Protein AF-A0A6A6JKY4-F1 (afdb_monomer)

pLDDT: mean 75.79, std 12.43, range [39.75, 93.5]

Sequence (158 aa):
FISQFKFHKPPYAYVSVALTRYYWVCVCICGAAFLFALSQPIAVCPTAERCQYYRTSSWAIALEVALTVIDIITDFLVMLIPVSLIFMANFSRLHSLINGVFKGLSIFSIIVAATRLAFILSRHSPRIDYVGLVFLLQVEGAVAISMASISSYRVIIL

Foldseek 3Di:
DVVVPPCPDDPVVVQDPVLVVLVVVLVVLVVVLVVLVVVLQCVQPVDPVRRCPVPVDVVNLVSVLVNLVSQLVSLVSVLVSVVVVCVSVVDDDVVVVVNVVSVVLSVVLNVLSVVLNVLSPPPPDPDRPVVSNVVSVVVNVVSVVVSVVVVVVVVVVD

Secondary structure (DSSP, 8-state):
-GGG---S--GGGGT-HHHHHHHHHHHHHHHHHHHHHHHHHHHH-SSGGG--TTS--HHHHHHHHHHHHHHHHHHHHHHHHHHHHHHHHT--THHHHHHHHHHHHHHHHHHHHHHHHHHHH-TT-SS--HHHHHHHHHHHHHHHHHHHHHHHHHHHH-

Organism: Westerdykella ornata (NCBI:txid318751)

Mean predicted aligned error: 8.94 Å

Solvent-accessible surface area (backbone atoms only — not comparable to full-atom values): 9296 Å² total; per-residue (Å²): 121,79,83,76,66,73,74,81,61,64,80,55,64,82,75,35,70,67,60,42,51,50,49,52,52,48,53,52,51,49,51,51,51,50,53,49,61,61,46,45,60,50,72,53,36,79,41,92,92,60,51,46,85,84,55,91,44,70,65,59,55,52,50,55,50,50,51,52,54,50,50,53,50,45,53,51,56,60,55,44,53,62,52,54,52,48,68,75,61,73,71,61,76,73,57,52,57,57,49,50,55,55,48,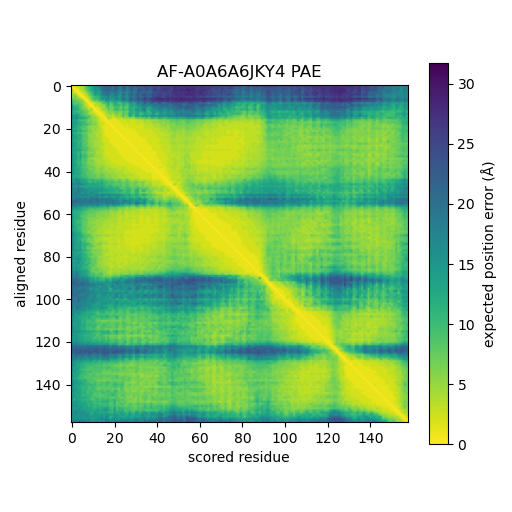51,56,52,51,48,48,50,52,51,54,51,50,51,51,47,62,72,65,46,80,86,51,100,62,80,61,61,66,60,50,54,49,52,53,50,55,46,52,53,50,51,52,49,52,51,50,57,53,54,54,52,68,74,79,105

Structure (mmCIF, N/CA/C/O backbone):
data_AF-A0A6A6JKY4-F1
#
_entry.id   AF-A0A6A6JKY4-F1
#
loop_
_atom_site.group_PDB
_atom_site.id
_atom_site.type_symbol
_atom_site.label_atom_id
_atom_site.label_alt_id
_atom_site.label_comp_id
_atom_site.label_asym_id
_atom_site.label_entity_id
_atom_site.label_se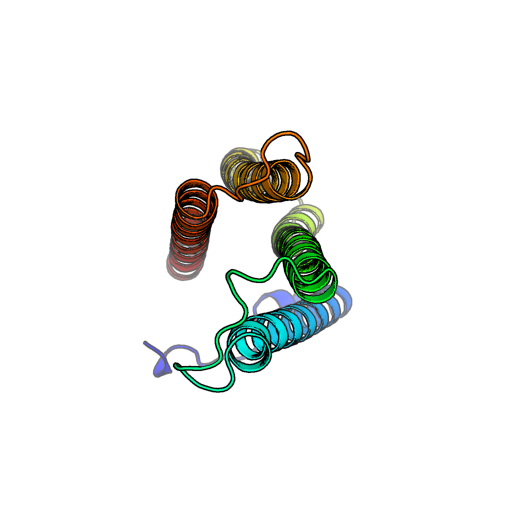q_id
_atom_site.pdbx_PDB_ins_code
_atom_site.Cartn_x
_atom_site.Cartn_y
_atom_site.Cartn_z
_atom_site.occupancy
_atom_site.B_iso_or_equiv
_atom_site.auth_seq_id
_atom_site.auth_comp_id
_atom_site.auth_asym_id
_atom_site.auth_atom_id
_atom_site.pdbx_PDB_model_num
ATOM 1 N N . PHE A 1 1 ? 4.671 -17.625 18.276 1.00 44.81 1 PHE A N 1
ATOM 2 C CA . PHE A 1 1 ? 3.887 -16.439 17.871 1.00 44.81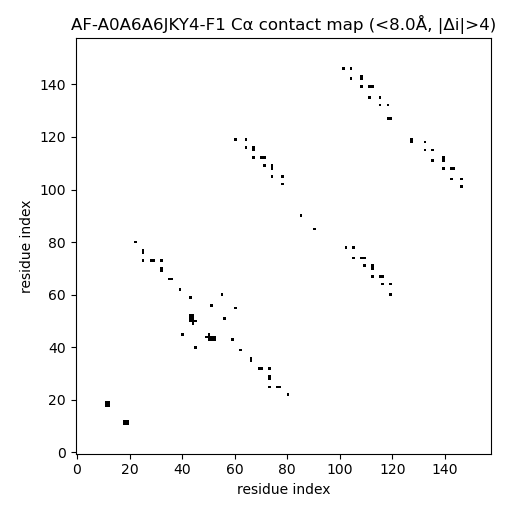 1 PHE A CA 1
ATOM 3 C C . PHE A 1 1 ? 2.629 -16.798 17.072 1.00 44.81 1 PHE A C 1
ATOM 5 O O . PHE A 1 1 ? 1.570 -16.300 17.415 1.00 44.81 1 PHE A O 1
ATOM 12 N N . ILE A 1 2 ? 2.679 -17.710 16.089 1.00 39.75 2 ILE A N 1
ATOM 13 C CA . ILE A 1 2 ? 1.487 -18.116 15.304 1.00 39.75 2 ILE A CA 1
ATOM 14 C C . ILE A 1 2 ? 0.471 -18.955 16.119 1.00 39.75 2 ILE A C 1
ATOM 16 O O . ILE A 1 2 ? -0.729 -18.867 15.887 1.00 39.75 2 ILE A O 1
ATOM 20 N N . SER A 1 3 ? 0.911 -19.704 17.137 1.00 42.94 3 SER A N 1
ATOM 21 C CA . SER A 1 3 ? 0.043 -20.586 17.942 1.00 42.94 3 SER A CA 1
ATOM 22 C C . SER A 1 3 ? -0.789 -19.896 19.036 1.00 42.94 3 SER A C 1
ATOM 24 O O . SER A 1 3 ? -1.647 -20.547 19.628 1.00 42.94 3 SER A O 1
ATOM 26 N N . GLN A 1 4 ? -0.573 -18.602 19.313 1.00 48.69 4 GLN A N 1
ATOM 27 C CA . GLN A 1 4 ? -1.401 -17.848 20.273 1.00 48.69 4 GLN A CA 1
ATOM 28 C C . GLN A 1 4 ? -2.633 -17.198 19.637 1.00 48.69 4 GLN A C 1
ATOM 30 O O . GLN A 1 4 ? -3.552 -16.802 20.348 1.00 48.69 4 GLN A O 1
ATOM 35 N N . PHE A 1 5 ? -2.729 -17.196 18.309 1.00 49.78 5 PHE A N 1
ATOM 36 C CA . PHE A 1 5 ? -3.959 -16.863 17.607 1.00 49.78 5 PHE A CA 1
ATOM 37 C C . PHE A 1 5 ? -4.935 -18.050 17.633 1.00 49.78 5 PHE A C 1
ATOM 39 O O . PHE A 1 5 ? -5.327 -18.590 16.599 1.00 49.78 5 PHE A O 1
ATOM 46 N N . LYS A 1 6 ? -5.380 -18.461 18.829 1.00 44.44 6 LYS A N 1
ATOM 47 C CA . LYS A 1 6 ? -6.673 -19.144 18.967 1.00 44.44 6 LYS A CA 1
ATOM 48 C C . LYS A 1 6 ? -7.743 -18.106 18.608 1.00 44.44 6 LYS A C 1
ATOM 50 O O . LYS A 1 6 ? -8.308 -17.458 19.481 1.00 44.44 6 LYS A O 1
ATOM 55 N N . PHE A 1 7 ? -7.967 -17.903 17.307 1.00 50.66 7 PHE A N 1
ATOM 56 C CA . PHE A 1 7 ? -9.012 -17.048 16.743 1.00 50.66 7 PHE A CA 1
ATOM 57 C C . PHE A 1 7 ? -10.390 -17.619 17.100 1.00 50.66 7 PHE A C 1
ATOM 59 O O . PHE A 1 7 ? -11.090 -18.187 16.266 1.00 50.66 7 PHE A O 1
ATOM 66 N N . HIS A 1 8 ? -10.820 -17.461 18.349 1.00 49.97 8 HIS A N 1
ATOM 67 C CA . HIS A 1 8 ? -12.213 -17.662 18.721 1.00 49.97 8 HIS A CA 1
ATOM 68 C C . HIS A 1 8 ? -12.992 -16.381 18.391 1.00 49.97 8 HIS A C 1
ATOM 70 O O . HIS A 1 8 ? -13.506 -15.694 19.263 1.00 49.97 8 HIS A O 1
ATOM 76 N N . LYS A 1 9 ? -13.038 -16.077 17.086 1.00 55.44 9 LYS A N 1
ATOM 77 C CA . LYS A 1 9 ? -13.618 -14.885 16.450 1.00 55.44 9 LYS A CA 1
ATOM 78 C C . LYS A 1 9 ? -12.870 -13.578 16.766 1.00 55.44 9 LYS A C 1
ATOM 80 O O . LYS A 1 9 ? -12.535 -13.314 17.916 1.00 55.44 9 LYS A O 1
ATOM 85 N N . PRO A 1 10 ? -12.607 -12.729 15.758 1.00 61.16 10 PRO A N 1
ATOM 86 C CA . PRO A 1 10 ? -12.079 -11.405 16.035 1.00 61.16 10 PRO A CA 1
ATOM 87 C C . PRO A 1 10 ? -13.079 -10.609 16.895 1.00 61.16 10 PRO A C 1
ATOM 89 O O . PRO A 1 10 ? -14.288 -10.798 16.733 1.00 61.16 10 PRO A O 1
ATOM 92 N N . PRO A 1 11 ? -12.622 -9.695 17.769 1.00 60.12 11 PRO A N 1
ATOM 93 C CA . PRO A 1 11 ? -13.495 -8.972 18.703 1.00 60.12 11 PRO A CA 1
ATOM 94 C C . PRO A 1 11 ? -14.618 -8.189 17.997 1.00 60.12 11 PRO A C 1
ATOM 96 O O . PRO A 1 11 ? -15.698 -8.006 18.553 1.00 60.12 11 PRO A O 1
ATOM 99 N N . TYR A 1 12 ? -14.420 -7.816 16.729 1.00 60.81 12 TYR A N 1
ATOM 100 C CA . TYR A 1 12 ? -15.415 -7.143 15.883 1.00 60.81 12 TYR A CA 1
ATOM 101 C C . TYR A 1 12 ? -16.631 -8.023 15.535 1.00 60.81 12 TYR A C 1
ATOM 103 O O . TYR A 1 12 ? -17.705 -7.489 15.255 1.00 60.81 12 TYR A O 1
ATOM 111 N N . ALA A 1 13 ? -16.495 -9.354 15.592 1.00 61.19 13 ALA A N 1
ATOM 112 C CA . ALA A 1 13 ? -17.569 -10.299 15.276 1.00 61.19 13 ALA A CA 1
ATOM 113 C C . ALA A 1 13 ? -18.760 -10.206 16.242 1.00 61.19 13 ALA A C 1
ATOM 115 O O . ALA A 1 13 ? -19.872 -10.580 15.877 1.00 61.19 13 ALA A O 1
ATOM 116 N N . TYR A 1 14 ? -18.530 -9.700 17.456 1.00 64.62 14 TYR A N 1
ATOM 117 C CA . TYR A 1 14 ? -19.570 -9.517 18.468 1.00 64.62 14 TYR A CA 1
ATOM 118 C C . TYR A 1 14 ? -20.225 -8.129 18.415 1.00 64.62 14 TYR A C 1
ATOM 120 O O . TYR A 1 14 ? -21.279 -7.943 19.013 1.00 64.62 14 TYR A O 1
ATOM 128 N N . VAL A 1 15 ? -19.631 -7.166 17.696 1.00 70.06 15 VAL A N 1
ATOM 129 C CA . VAL A 1 15 ? -20.112 -5.773 17.656 1.00 70.06 15 VAL A CA 1
ATOM 130 C C . VAL A 1 15 ? -21.129 -5.569 16.537 1.00 70.06 15 VAL A C 1
ATOM 132 O O . VAL A 1 15 ? -22.219 -5.059 16.780 1.00 70.06 15 VAL A O 1
ATOM 135 N N . SER A 1 16 ? -20.806 -5.962 15.298 1.00 81.38 16 SER A N 1
ATOM 136 C CA . SER A 1 16 ? -21.789 -5.937 14.210 1.00 81.38 16 SER A CA 1
ATOM 137 C C . SER A 1 16 ? -21.441 -6.866 13.044 1.00 81.38 16 SER A C 1
ATOM 139 O O . SER A 1 16 ? -20.289 -7.007 12.618 1.00 81.38 16 SER A O 1
ATOM 141 N N . VAL A 1 17 ? -22.484 -7.474 12.471 1.00 85.94 17 VAL A N 1
ATOM 142 C CA . VAL A 1 17 ? -22.369 -8.342 11.288 1.00 85.94 17 VAL A CA 1
ATOM 143 C C . VAL A 1 17 ? -21.923 -7.540 10.061 1.00 85.94 17 VAL A C 1
ATOM 145 O O . VAL A 1 17 ? -21.130 -8.032 9.259 1.00 85.94 17 VAL A O 1
ATOM 148 N N . ALA A 1 18 ? -22.386 -6.293 9.927 1.00 84.38 18 ALA A N 1
ATOM 149 C CA . ALA A 1 18 ? -22.028 -5.413 8.815 1.00 84.38 18 ALA A CA 1
ATOM 150 C C . ALA A 1 18 ? -20.527 -5.083 8.801 1.00 84.38 18 ALA A C 1
ATOM 152 O O . ALA A 1 18 ? -19.882 -5.228 7.764 1.00 84.38 18 ALA A O 1
ATOM 153 N N . LEU A 1 19 ? -19.949 -4.730 9.956 1.00 81.69 19 LEU A N 1
ATOM 154 C CA . LEU A 1 19 ? -18.520 -4.432 10.063 1.00 81.69 19 LEU A CA 1
ATOM 155 C C . LEU A 1 19 ? -17.659 -5.673 9.811 1.00 81.69 19 LEU A C 1
ATOM 157 O O . LEU A 1 19 ? -16.622 -5.587 9.161 1.00 81.69 19 LEU A O 1
ATOM 161 N N . THR A 1 20 ? -18.118 -6.841 10.264 1.00 85.31 20 THR A N 1
ATOM 162 C CA . THR A 1 20 ? -17.430 -8.112 9.999 1.00 85.31 20 THR A CA 1
ATOM 163 C C . THR A 1 20 ? -17.403 -8.427 8.502 1.00 85.31 20 THR A C 1
ATOM 165 O O . THR A 1 20 ? -16.362 -8.812 7.977 1.00 85.31 20 THR A O 1
ATOM 168 N N . A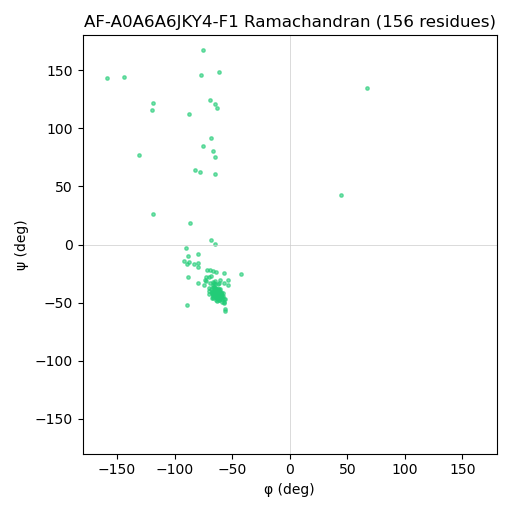RG A 1 21 ? -18.517 -8.219 7.785 1.00 88.69 21 ARG A N 1
ATOM 169 C CA . ARG A 1 21 ? -18.557 -8.371 6.320 1.00 88.69 21 ARG A CA 1
ATOM 170 C C . ARG A 1 21 ? -17.629 -7.374 5.626 1.00 88.69 21 ARG A C 1
ATOM 172 O O . ARG A 1 21 ? -16.874 -7.782 4.753 1.00 88.69 21 ARG A O 1
ATOM 179 N N . TYR A 1 22 ? -17.645 -6.105 6.042 1.00 86.88 22 TYR A N 1
ATOM 180 C CA . TYR A 1 22 ? -16.759 -5.073 5.494 1.00 86.88 22 TYR A CA 1
ATOM 181 C C . TYR A 1 22 ? -15.278 -5.421 5.691 1.00 86.88 22 TYR A C 1
ATOM 183 O O . TYR A 1 22 ? -14.491 -5.319 4.755 1.00 86.88 22 TYR A O 1
ATOM 191 N N . TYR A 1 23 ? -14.912 -5.906 6.880 1.00 85.12 23 TYR A N 1
ATOM 192 C CA . TYR A 1 23 ? -13.561 -6.375 7.172 1.00 85.12 23 TYR A CA 1
ATOM 193 C C . TYR A 1 23 ? -13.125 -7.487 6.211 1.00 85.12 23 TYR A C 1
ATOM 195 O O . TYR A 1 23 ? -12.068 -7.377 5.598 1.00 85.12 23 TYR A O 1
ATOM 203 N N . TRP A 1 24 ? -13.949 -8.522 6.020 1.00 88.31 24 TRP A N 1
ATOM 204 C CA . TRP A 1 24 ? -13.622 -9.612 5.095 1.00 88.31 24 TRP A CA 1
ATOM 205 C C . TRP A 1 24 ? -13.514 -9.144 3.644 1.00 88.31 24 TRP A C 1
ATOM 207 O O . TRP A 1 24 ? -12.596 -9.560 2.946 1.00 88.31 24 TRP A O 1
ATOM 217 N N . VAL A 1 25 ? -14.396 -8.243 3.202 1.00 91.38 25 VAL A N 1
ATOM 218 C CA . VAL A 1 25 ? -14.304 -7.632 1.867 1.00 91.38 25 VAL A CA 1
ATOM 219 C C . VAL A 1 25 ? -12.987 -6.870 1.712 1.00 91.38 25 VAL A C 1
ATOM 221 O O . VAL A 1 25 ? -12.295 -7.067 0.718 1.00 91.38 25 VAL A O 1
ATOM 224 N N . CYS A 1 26 ? -12.601 -6.065 2.705 1.00 88.69 26 CYS A N 1
ATOM 225 C CA . CYS A 1 26 ? -11.325 -5.352 2.711 1.00 88.69 26 CYS A CA 1
ATOM 226 C C . CYS A 1 26 ? -10.139 -6.324 2.629 1.00 88.69 26 CYS A C 1
ATOM 228 O O . CYS A 1 26 ? -9.275 -6.163 1.774 1.00 88.69 26 CYS A O 1
ATOM 230 N N . VAL A 1 27 ? -10.137 -7.390 3.438 1.00 87.38 27 VAL A N 1
ATOM 231 C CA . VAL A 1 27 ? -9.097 -8.433 3.400 1.00 87.38 27 VAL A CA 1
ATOM 232 C C . VAL A 1 27 ? -9.006 -9.081 2.016 1.00 87.38 27 VAL A C 1
ATOM 234 O O . VAL A 1 27 ? -7.904 -9.250 1.498 1.00 87.38 27 VAL A O 1
ATOM 237 N N . CYS A 1 28 ? -10.139 -9.410 1.389 1.00 93.06 28 CYS A N 1
ATOM 238 C CA . CYS A 1 28 ? -10.158 -9.962 0.035 1.00 93.06 28 CYS A CA 1
ATOM 239 C C . CYS A 1 28 ? -9.607 -8.973 -1.004 1.00 93.06 28 CYS A C 1
ATOM 241 O O . CYS A 1 28 ? -8.818 -9.378 -1.855 1.00 93.06 28 CYS A O 1
ATOM 243 N N . ILE A 1 29 ? -9.983 -7.692 -0.924 1.00 90.81 29 ILE A N 1
ATOM 244 C CA . ILE A 1 29 ? -9.487 -6.643 -1.828 1.00 90.81 29 ILE A CA 1
ATOM 245 C C . ILE A 1 29 ? -7.977 -6.456 -1.656 1.00 90.81 29 ILE A C 1
ATOM 247 O O . ILE A 1 29 ? -7.254 -6.479 -2.647 1.00 90.81 29 ILE A O 1
ATOM 251 N N . CYS A 1 30 ? -7.485 -6.343 -0.420 1.00 87.69 30 CYS A N 1
ATOM 252 C CA . CYS A 1 30 ? -6.055 -6.219 -0.143 1.00 87.69 30 CYS A CA 1
ATOM 253 C C . CYS A 1 30 ? -5.278 -7.458 -0.607 1.00 87.69 30 CYS A C 1
ATOM 255 O O . CYS A 1 30 ? -4.200 -7.328 -1.179 1.00 87.69 30 CYS A O 1
ATOM 257 N N . GLY A 1 31 ? -5.833 -8.660 -0.422 1.00 90.31 31 GLY A N 1
ATOM 258 C CA . GLY A 1 31 ? -5.241 -9.894 -0.938 1.00 90.31 31 GLY A CA 1
ATOM 259 C C . GLY A 1 31 ? -5.145 -9.905 -2.466 1.00 90.31 31 GLY A C 1
ATOM 260 O O . GLY A 1 31 ? -4.104 -10.257 -3.016 1.00 90.31 31 GLY A O 1
ATOM 261 N N . ALA A 1 32 ? -6.197 -9.468 -3.162 1.00 93.50 32 ALA A N 1
ATOM 262 C CA . ALA A 1 32 ? -6.192 -9.351 -4.618 1.00 93.50 32 ALA A CA 1
ATOM 263 C C . ALA A 1 32 ? -5.196 -8.286 -5.112 1.00 93.50 32 ALA A C 1
ATOM 265 O O . ALA A 1 32 ? -4.436 -8.550 -6.043 1.00 93.50 32 ALA A O 1
ATOM 266 N N . ALA A 1 33 ? -5.153 -7.119 -4.462 1.00 90.31 33 ALA A N 1
ATOM 267 C CA . ALA A 1 33 ? -4.193 -6.052 -4.743 1.00 90.31 33 ALA A CA 1
ATOM 268 C C . ALA A 1 33 ? -2.743 -6.521 -4.556 1.00 90.31 33 ALA A C 1
ATOM 270 O O . ALA A 1 33 ? -1.893 -6.268 -5.405 1.00 90.31 33 ALA A O 1
ATOM 271 N N . PHE A 1 34 ? -2.474 -7.277 -3.490 1.00 88.25 34 PHE A N 1
ATOM 272 C CA . PHE A 1 34 ? -1.165 -7.867 -3.232 1.00 88.25 34 PHE A CA 1
ATOM 273 C C . PHE A 1 34 ? -0.751 -8.866 -4.322 1.00 88.25 34 PHE A C 1
ATOM 275 O O . PHE A 1 34 ? 0.367 -8.800 -4.830 1.00 88.25 34 PHE A O 1
ATOM 282 N N . LEU A 1 35 ? -1.653 -9.765 -4.732 1.00 93.31 35 LEU A N 1
ATOM 283 C CA . LEU A 1 35 ? -1.383 -10.698 -5.832 1.00 93.31 35 LEU A CA 1
ATOM 284 C C . LEU A 1 35 ? -1.136 -9.964 -7.154 1.00 93.31 35 LEU A C 1
ATOM 286 O O . LEU A 1 35 ? -0.240 -10.340 -7.909 1.00 93.31 35 LEU A O 1
ATOM 290 N N . PHE A 1 36 ? -1.894 -8.899 -7.415 1.00 91.56 36 PHE A N 1
ATOM 291 C CA . PHE A 1 36 ? -1.684 -8.044 -8.576 1.00 91.56 36 PHE A CA 1
ATOM 292 C C . PHE A 1 36 ? -0.293 -7.393 -8.544 1.00 91.56 36 PHE A C 1
ATOM 294 O O . PHE A 1 36 ? 0.455 -7.510 -9.516 1.00 91.56 36 PHE A O 1
ATOM 301 N N . ALA A 1 37 ? 0.103 -6.818 -7.406 1.00 87.88 37 ALA A N 1
ATOM 302 C CA . ALA A 1 37 ? 1.424 -6.227 -7.211 1.00 87.88 37 ALA A CA 1
ATOM 303 C C . ALA A 1 37 ? 2.566 -7.246 -7.386 1.00 87.88 37 ALA A C 1
ATOM 305 O O . ALA A 1 37 ? 3.585 -6.927 -7.992 1.00 87.88 37 ALA A O 1
ATOM 306 N N . LEU A 1 38 ? 2.389 -8.494 -6.934 1.00 90.06 38 LEU A N 1
ATOM 307 C CA . LEU A 1 38 ? 3.359 -9.573 -7.170 1.00 90.06 38 LEU A CA 1
ATOM 308 C C . LEU A 1 38 ? 3.425 -10.018 -8.636 1.00 90.06 38 LEU A C 1
ATOM 310 O O . LEU A 1 38 ? 4.487 -10.416 -9.115 1.00 90.06 38 LEU A O 1
ATOM 314 N N . SER A 1 39 ? 2.304 -9.967 -9.356 1.00 91.25 39 SER A N 1
ATOM 315 C CA . SER A 1 39 ? 2.249 -10.362 -10.766 1.00 91.25 39 SER A CA 1
ATOM 316 C C . SER A 1 39 ? 2.932 -9.353 -11.694 1.00 91.25 39 SER A C 1
ATOM 318 O O . SER A 1 39 ? 3.468 -9.739 -12.733 1.00 91.25 39 SER A O 1
ATOM 320 N N . GLN A 1 40 ? 2.977 -8.075 -11.307 1.00 87.69 40 GLN A N 1
ATOM 321 C CA . GLN A 1 40 ? 3.588 -7.000 -12.088 1.00 87.69 40 GLN A CA 1
ATOM 322 C C . GLN A 1 40 ? 5.063 -7.241 -12.456 1.00 87.69 40 GLN A C 1
ATOM 324 O O . GLN A 1 40 ? 5.369 -7.203 -13.650 1.00 87.69 40 GLN A O 1
ATOM 329 N N . PRO A 1 41 ? 5.997 -7.499 -11.517 1.00 84.06 41 PRO A N 1
ATOM 330 C CA . PRO A 1 41 ? 7.400 -7.711 -11.871 1.00 84.06 41 PRO A CA 1
ATOM 331 C C . PRO A 1 41 ? 7.582 -8.924 -12.791 1.00 84.06 41 PRO A C 1
ATOM 333 O O . PRO A 1 41 ? 8.415 -8.884 -13.694 1.00 84.06 41 PRO A O 1
ATOM 336 N N . ILE A 1 42 ? 6.757 -9.964 -12.626 1.00 88.12 42 ILE A N 1
ATOM 337 C CA . ILE A 1 42 ? 6.764 -11.159 -13.482 1.00 88.12 42 ILE A CA 1
ATOM 338 C C . ILE A 1 42 ? 6.299 -10.803 -14.904 1.00 88.12 42 ILE A C 1
ATOM 340 O O . ILE A 1 42 ? 6.892 -11.253 -15.883 1.00 88.12 42 ILE A O 1
ATOM 344 N N . ALA A 1 43 ? 5.267 -9.964 -15.028 1.00 86.06 43 ALA A N 1
ATOM 345 C CA . ALA A 1 43 ? 4.740 -9.518 -16.315 1.00 86.06 43 ALA A CA 1
ATOM 346 C C . ALA A 1 43 ? 5.700 -8.569 -17.059 1.00 86.06 43 ALA A C 1
ATOM 348 O O . ALA A 1 43 ? 5.814 -8.646 -18.282 1.00 86.06 43 ALA A O 1
ATOM 349 N N . VAL A 1 44 ? 6.398 -7.684 -16.340 1.00 85.19 44 VAL A N 1
ATOM 350 C CA . VAL A 1 44 ? 7.341 -6.707 -16.923 1.00 85.19 44 VAL A CA 1
ATOM 351 C C . VAL A 1 44 ? 8.700 -7.344 -17.253 1.00 85.19 44 VAL A C 1
ATOM 353 O O . VAL A 1 44 ? 9.346 -6.966 -18.236 1.00 85.19 44 VAL A O 1
ATOM 356 N N . CYS A 1 45 ? 9.130 -8.324 -16.458 1.00 87.12 45 CYS A N 1
ATOM 357 C CA . CYS A 1 45 ? 10.411 -9.012 -16.589 1.00 87.12 45 CYS A CA 1
ATOM 358 C C . CYS A 1 45 ? 10.225 -10.541 -16.552 1.00 87.12 45 CYS A C 1
ATOM 360 O O . CYS A 1 45 ? 10.561 -11.178 -15.554 1.00 87.12 45 CYS A O 1
ATOM 362 N N . PRO A 1 46 ? 9.756 -11.166 -17.650 1.00 84.19 46 PRO A N 1
ATOM 363 C CA . PRO A 1 46 ? 9.609 -12.622 -17.703 1.00 84.19 46 PRO A CA 1
ATOM 364 C C . PRO A 1 46 ? 10.962 -13.353 -17.691 1.00 84.19 46 PRO A C 1
ATOM 366 O O . PRO A 1 46 ? 11.057 -14.492 -17.246 1.00 84.19 46 PRO A O 1
ATOM 369 N N . THR A 1 47 ? 12.022 -12.704 -18.183 1.00 86.81 47 THR A N 1
ATOM 370 C CA . THR A 1 47 ? 13.395 -13.233 -18.217 1.00 86.81 47 THR A CA 1
ATOM 371 C C . THR A 1 47 ? 14.386 -12.099 -17.973 1.00 86.81 47 THR A C 1
ATOM 373 O O . THR A 1 47 ? 14.171 -11.005 -18.499 1.00 86.81 47 THR A O 1
ATOM 376 N N . ALA A 1 48 ? 15.493 -12.365 -17.269 1.00 82.50 48 ALA A N 1
ATOM 377 C CA . ALA A 1 48 ? 16.51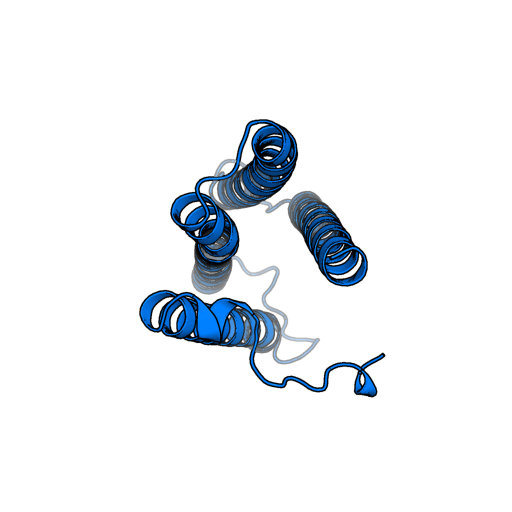2 -11.361 -16.931 1.00 82.50 48 ALA A CA 1
ATOM 378 C C . ALA A 1 48 ? 17.054 -10.591 -18.155 1.00 82.50 48 ALA A C 1
ATOM 380 O O . ALA A 1 48 ? 17.302 -9.393 -18.077 1.00 82.50 48 ALA A O 1
ATOM 381 N N . GLU A 1 49 ? 17.163 -11.253 -19.309 1.00 82.81 49 GLU A N 1
ATOM 382 C CA . GLU A 1 49 ? 17.668 -10.656 -20.555 1.00 82.81 49 GLU A CA 1
ATOM 383 C C . GLU A 1 49 ? 16.632 -9.808 -21.315 1.00 82.81 49 GLU A C 1
ATOM 385 O O . GLU A 1 49 ? 16.990 -9.039 -22.204 1.00 82.81 49 GLU A O 1
ATOM 390 N N . ARG A 1 50 ? 15.336 -9.935 -20.994 1.00 77.06 50 ARG A N 1
ATOM 391 C CA . ARG A 1 50 ? 14.229 -9.267 -21.714 1.00 77.06 50 ARG A CA 1
ATOM 392 C C . ARG A 1 50 ? 13.431 -8.309 -20.834 1.00 77.06 50 ARG A C 1
ATOM 394 O O . ARG A 1 50 ? 12.257 -8.061 -21.103 1.00 77.06 50 ARG A O 1
ATOM 401 N N . CYS A 1 51 ? 14.051 -7.769 -19.792 1.00 79.19 51 CYS A N 1
ATOM 402 C CA . CYS A 1 51 ? 13.424 -6.753 -18.958 1.00 79.19 51 CYS A CA 1
ATOM 403 C C . CYS A 1 51 ? 13.125 -5.486 -19.767 1.00 79.19 51 CYS A C 1
ATOM 405 O O . CYS A 1 51 ? 14.033 -4.808 -20.248 1.00 79.19 51 CYS A O 1
ATOM 407 N N . GLN A 1 52 ? 11.845 -5.132 -19.887 1.00 70.38 52 GLN A N 1
ATOM 408 C CA . GLN A 1 52 ? 11.415 -3.943 -20.630 1.00 70.38 52 GLN A CA 1
ATOM 409 C C . GLN A 1 52 ? 11.411 -2.659 -19.788 1.00 70.38 52 GLN A C 1
ATOM 411 O O . GLN A 1 52 ? 10.818 -1.670 -20.201 1.00 70.38 52 GLN A O 1
ATOM 416 N N . TYR A 1 53 ? 12.113 -2.631 -18.652 1.00 65.75 53 TYR A N 1
ATOM 417 C CA . TYR A 1 53 ? 12.123 -1.484 -17.733 1.00 65.75 53 TYR A CA 1
ATOM 418 C C . TYR A 1 53 ? 12.570 -0.166 -18.390 1.00 65.75 53 TYR A C 1
ATOM 420 O O . TYR A 1 53 ? 12.073 0.903 -18.054 1.00 65.75 53 TYR A O 1
ATOM 428 N N . TYR A 1 54 ? 13.487 -0.243 -19.360 1.00 59.28 54 TYR A N 1
ATOM 429 C CA . TYR A 1 54 ? 14.010 0.926 -20.078 1.00 59.28 54 TYR A CA 1
ATOM 430 C C . TYR A 1 54 ? 13.184 1.333 -21.296 1.00 59.28 54 TYR A C 1
ATOM 432 O O . TYR A 1 54 ? 13.363 2.432 -21.824 1.00 59.28 54 TYR A O 1
ATOM 440 N N . ARG A 1 55 ? 12.293 0.463 -21.774 1.00 66.44 55 ARG A N 1
ATOM 441 C CA . ARG A 1 55 ? 11.435 0.793 -22.905 1.00 66.44 55 ARG A CA 1
ATOM 442 C C . ARG A 1 55 ? 10.204 1.462 -22.319 1.00 66.44 55 ARG A C 1
ATOM 444 O O . ARG A 1 55 ? 9.426 0.804 -21.641 1.00 66.44 55 ARG A O 1
ATOM 451 N N . THR A 1 56 ? 10.034 2.757 -22.583 1.00 66.50 56 THR A N 1
ATOM 452 C CA . THR A 1 56 ? 8.859 3.576 -22.233 1.00 66.50 56 THR A CA 1
ATOM 453 C C . THR A 1 56 ? 7.608 3.094 -22.977 1.00 66.50 56 THR A C 1
ATOM 455 O O . THR A 1 56 ? 7.005 3.785 -23.793 1.00 66.50 56 THR A O 1
ATOM 458 N N . SER A 1 57 ? 7.238 1.846 -22.721 1.00 78.00 57 SER A N 1
ATOM 459 C CA . SER A 1 57 ? 6.019 1.215 -23.174 1.00 78.00 57 SER A CA 1
ATOM 460 C C . SER A 1 57 ? 4.865 1.876 -22.434 1.00 78.00 57 SER A C 1
ATOM 462 O O . SER A 1 57 ? 4.841 1.903 -21.201 1.00 78.00 57 SER A O 1
ATOM 464 N N . SER A 1 58 ? 3.899 2.407 -23.181 1.00 80.88 58 SER A N 1
ATOM 465 C CA . SER A 1 58 ? 2.673 2.986 -22.621 1.00 80.88 58 SER A CA 1
ATOM 466 C C . SER A 1 58 ? 1.948 2.017 -21.680 1.00 80.88 58 SER A C 1
ATOM 468 O O . SER A 1 58 ? 1.337 2.452 -20.707 1.00 80.88 58 SER A O 1
ATOM 470 N N . TRP A 1 59 ? 2.072 0.709 -21.926 1.00 83.44 59 TRP A N 1
ATOM 471 C CA . TRP A 1 59 ? 1.528 -0.346 -21.075 1.00 83.44 59 TRP A CA 1
ATOM 472 C C . TRP A 1 59 ? 2.177 -0.396 -19.686 1.00 83.44 59 TRP A C 1
ATOM 474 O O . TRP A 1 59 ? 1.469 -0.506 -18.691 1.00 83.44 59 TRP A O 1
ATOM 484 N N . ALA A 1 60 ? 3.507 -0.280 -19.600 1.00 82.31 60 ALA A N 1
ATOM 485 C CA . ALA A 1 60 ? 4.215 -0.324 -18.320 1.00 82.31 60 ALA A CA 1
AT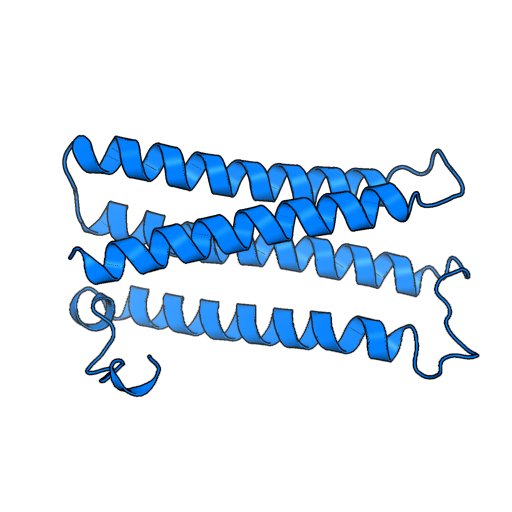OM 486 C C . ALA A 1 60 ? 3.830 0.871 -17.435 1.00 82.31 60 ALA A C 1
ATOM 488 O O . ALA A 1 60 ? 3.537 0.702 -16.257 1.00 82.31 60 ALA A O 1
ATOM 489 N N . ILE A 1 61 ? 3.731 2.064 -18.031 1.00 81.44 61 ILE A N 1
ATOM 490 C CA . ILE A 1 61 ? 3.288 3.275 -17.326 1.00 81.44 61 ILE A CA 1
ATOM 491 C C . ILE A 1 61 ? 1.848 3.112 -16.824 1.00 81.44 61 ILE A C 1
ATOM 493 O O . ILE A 1 61 ? 1.555 3.452 -15.682 1.00 81.44 61 ILE A O 1
ATOM 497 N N . ALA A 1 62 ? 0.947 2.570 -17.651 1.00 86.25 62 ALA A N 1
ATOM 498 C CA . ALA A 1 62 ? -0.438 2.333 -17.247 1.00 86.25 62 ALA A CA 1
ATOM 499 C C . ALA A 1 62 ? -0.540 1.354 -16.066 1.00 86.25 62 ALA A C 1
ATOM 501 O O . ALA A 1 62 ? -1.350 1.570 -15.166 1.00 86.25 62 ALA A O 1
ATOM 502 N N . LEU A 1 63 ? 0.298 0.314 -16.048 1.00 87.19 63 LEU A N 1
ATOM 503 C CA . LEU A 1 63 ? 0.348 -0.669 -14.969 1.00 87.19 63 LEU A CA 1
ATOM 504 C C . LEU A 1 63 ? 0.845 -0.049 -13.650 1.00 87.19 63 LEU A C 1
ATOM 506 O O . LEU A 1 63 ? 0.208 -0.236 -12.619 1.00 87.19 63 LEU A O 1
ATOM 510 N N . GLU A 1 64 ? 1.916 0.752 -13.692 1.00 83.81 64 GLU A N 1
ATOM 511 C CA . GLU A 1 64 ? 2.449 1.473 -12.520 1.00 83.81 64 GLU A CA 1
ATOM 512 C C . GLU A 1 64 ? 1.438 2.480 -11.945 1.00 83.81 64 GLU A C 1
ATOM 514 O O . GLU A 1 64 ? 1.264 2.604 -10.727 1.00 83.81 64 GLU A O 1
ATOM 519 N N . VAL A 1 65 ? 0.721 3.190 -12.825 1.00 86.19 65 VAL A N 1
ATOM 520 C CA . VAL A 1 65 ? -0.368 4.091 -12.424 1.00 86.19 65 VAL A CA 1
ATOM 521 C C . VAL A 1 65 ? -1.507 3.298 -11.787 1.00 86.19 65 VAL A C 1
ATOM 523 O O . VAL A 1 65 ? -1.995 3.691 -10.730 1.00 86.19 65 VAL A O 1
ATOM 526 N N . ALA A 1 66 ? -1.911 2.174 -12.385 1.00 89.50 66 ALA A N 1
ATOM 527 C CA . ALA A 1 66 ? -2.958 1.319 -11.835 1.00 89.50 66 ALA A CA 1
ATOM 528 C C . ALA A 1 66 ? -2.578 0.782 -10.450 1.00 89.50 66 ALA A C 1
ATOM 530 O O . ALA A 1 66 ? -3.396 0.860 -9.535 1.00 89.50 66 ALA A O 1
ATOM 531 N N . LEU A 1 67 ? -1.337 0.318 -10.265 1.00 87.75 67 LEU A N 1
ATOM 532 C CA . LEU A 1 67 ? -0.847 -0.132 -8.964 1.00 87.75 67 LEU A CA 1
ATOM 533 C C . LEU A 1 67 ? -0.897 1.004 -7.944 1.00 87.75 67 LEU A C 1
ATOM 535 O O . LEU A 1 67 ? -1.405 0.811 -6.847 1.00 87.75 67 LEU A O 1
ATOM 539 N N . THR A 1 68 ? -0.474 2.209 -8.325 1.00 86.00 68 THR A N 1
ATOM 540 C CA . THR A 1 68 ? -0.520 3.375 -7.431 1.00 86.00 68 THR A CA 1
ATOM 541 C C . THR A 1 68 ? -1.940 3.785 -7.049 1.00 86.00 68 THR A C 1
ATOM 543 O O . THR A 1 68 ? -2.187 4.153 -5.905 1.00 86.00 68 THR A O 1
ATOM 546 N N . VAL A 1 69 ? -2.901 3.687 -7.967 1.00 88.00 69 VAL A N 1
ATOM 547 C CA . VAL A 1 69 ? -4.314 3.932 -7.645 1.00 88.00 69 VAL A CA 1
ATOM 548 C C . VAL A 1 69 ? -4.853 2.864 -6.692 1.00 88.00 69 VAL A C 1
ATOM 550 O O . VAL A 1 69 ? -5.551 3.202 -5.738 1.00 88.00 69 VAL A O 1
ATOM 553 N N . ILE A 1 70 ? -4.526 1.591 -6.931 1.00 89.00 70 ILE A N 1
ATOM 554 C CA . ILE A 1 70 ? -4.930 0.480 -6.060 1.00 89.00 70 ILE A CA 1
ATOM 555 C C . ILE A 1 70 ? -4.384 0.685 -4.645 1.00 89.00 70 ILE A C 1
ATOM 557 O O . ILE A 1 70 ? -5.145 0.549 -3.694 1.00 89.00 70 ILE A O 1
ATOM 561 N N . ASP A 1 71 ? -3.117 1.072 -4.528 1.00 85.75 71 ASP A N 1
ATOM 562 C CA . ASP A 1 71 ? -2.411 1.336 -3.272 1.00 85.75 71 ASP A CA 1
ATOM 563 C C . ASP A 1 71 ? -3.128 2.402 -2.424 1.00 85.75 71 ASP A C 1
ATOM 565 O O . ASP A 1 71 ? -3.515 2.154 -1.281 1.00 85.75 71 ASP A O 1
ATOM 569 N N . ILE A 1 72 ? -3.465 3.544 -3.039 1.00 84.81 72 ILE A N 1
ATOM 570 C CA . ILE A 1 72 ? -4.236 4.623 -2.397 1.00 84.81 72 ILE A CA 1
ATOM 571 C C . ILE A 1 72 ? -5.612 4.123 -1.929 1.00 84.81 72 ILE A C 1
ATOM 573 O O . ILE A 1 72 ? -6.069 4.466 -0.834 1.00 84.81 72 ILE A O 1
ATOM 577 N N . ILE A 1 73 ? -6.297 3.322 -2.753 1.00 88.38 73 ILE A N 1
ATOM 578 C CA . ILE A 1 73 ? -7.609 2.763 -2.404 1.00 88.38 73 ILE A CA 1
ATOM 579 C C . ILE A 1 73 ? -7.479 1.801 -1.219 1.00 88.38 73 ILE A C 1
ATOM 581 O O . ILE A 1 73 ? -8.294 1.864 -0.296 1.00 88.38 73 ILE A O 1
ATOM 585 N N . THR A 1 74 ? -6.475 0.922 -1.218 1.00 86.44 74 THR A N 1
ATOM 586 C CA . THR A 1 74 ? -6.250 -0.029 -0.125 1.00 86.44 74 THR A CA 1
ATOM 587 C C . THR A 1 74 ? -5.872 0.673 1.172 1.00 86.44 74 THR A C 1
ATOM 589 O O . THR A 1 74 ? -6.429 0.330 2.215 1.00 86.44 74 THR A O 1
ATOM 592 N N . ASP A 1 75 ? -5.043 1.715 1.113 1.00 84.19 75 ASP A N 1
ATOM 593 C CA . ASP A 1 75 ? -4.716 2.557 2.265 1.00 84.19 75 ASP A CA 1
ATOM 594 C C . ASP A 1 75 ? -5.970 3.198 2.860 1.00 84.19 75 ASP A C 1
ATOM 596 O O . ASP A 1 75 ? -6.190 3.158 4.075 1.00 84.19 75 ASP A O 1
ATOM 600 N N . PHE A 1 76 ? -6.849 3.728 2.007 1.00 84.50 76 PHE A N 1
ATOM 601 C CA . PHE A 1 76 ? -8.109 4.314 2.450 1.00 84.50 76 PHE A CA 1
ATOM 602 C C . PHE A 1 76 ? -9.037 3.271 3.088 1.00 84.50 76 PHE A C 1
ATOM 604 O O . PHE A 1 76 ? -9.590 3.504 4.165 1.00 84.50 76 PHE A O 1
ATOM 611 N N . LEU A 1 77 ? -9.179 2.093 2.471 1.00 84.31 77 LEU A N 1
ATOM 612 C CA . LEU A 1 77 ? -9.998 0.995 2.995 1.00 84.31 77 LEU A CA 1
ATOM 613 C C . LEU A 1 77 ? -9.508 0.515 4.365 1.00 84.31 77 LEU A C 1
ATOM 615 O O . LEU A 1 77 ? -10.323 0.315 5.273 1.00 84.31 77 LEU A O 1
ATOM 619 N N . VAL A 1 78 ? -8.192 0.360 4.529 1.00 81.69 78 VAL A N 1
ATOM 620 C CA . VAL A 1 78 ? -7.569 -0.046 5.794 1.00 81.69 78 VAL A CA 1
ATOM 621 C C . VAL A 1 78 ? -7.729 1.047 6.853 1.00 81.69 78 VAL A C 1
ATOM 623 O O . VAL A 1 78 ? -8.054 0.726 7.997 1.00 81.69 78 VAL A O 1
ATOM 626 N N . MET A 1 79 ? -7.596 2.328 6.487 1.00 81.50 79 MET A N 1
ATOM 627 C CA . MET A 1 79 ? -7.817 3.464 7.394 1.00 81.50 79 MET A CA 1
ATOM 628 C C . MET A 1 79 ? -9.277 3.566 7.867 1.00 81.50 79 MET A C 1
ATOM 630 O O . MET A 1 79 ? -9.539 3.939 9.013 1.00 81.50 79 MET A O 1
ATOM 634 N N . LEU A 1 80 ? -10.247 3.211 7.021 1.00 82.25 80 LEU A N 1
ATOM 635 C CA . LEU A 1 80 ? -11.666 3.276 7.373 1.00 82.25 80 LEU A CA 1
ATOM 636 C C . LEU A 1 80 ? -12.051 2.306 8.497 1.00 82.25 80 LEU A C 1
ATOM 638 O O . LEU A 1 80 ? -12.913 2.643 9.304 1.00 82.25 80 LEU A O 1
ATOM 642 N N . ILE A 1 81 ? -11.400 1.143 8.610 1.00 81.06 81 ILE A N 1
ATOM 643 C CA . ILE A 1 81 ? -11.717 0.131 9.637 1.00 81.06 81 ILE A CA 1
ATOM 644 C C . ILE A 1 81 ? -11.637 0.703 11.070 1.00 81.06 81 ILE A C 1
ATOM 646 O O . ILE A 1 81 ? -12.643 0.645 11.788 1.00 81.06 81 ILE A O 1
ATOM 650 N N . PRO A 1 82 ? -10.501 1.271 11.529 1.00 74.44 82 PRO A N 1
ATOM 651 C CA . PRO A 1 82 ? -10.417 1.867 12.859 1.00 74.44 82 PRO A CA 1
ATOM 652 C C . PRO A 1 82 ? -11.319 3.099 13.006 1.00 74.44 82 PRO A C 1
ATOM 654 O O . PRO A 1 82 ? -11.878 3.309 14.081 1.00 74.44 82 PRO A O 1
ATOM 657 N N . VAL A 1 83 ? -11.526 3.889 11.944 1.00 77.62 83 VAL A N 1
ATOM 658 C CA . VAL A 1 83 ? -12.435 5.050 11.983 1.00 77.62 83 VAL A CA 1
ATOM 659 C C . VAL A 1 83 ? -13.878 4.610 12.245 1.00 77.62 83 VAL A C 1
ATOM 661 O O . VAL A 1 83 ? -14.538 5.176 13.118 1.00 77.62 83 VAL A O 1
ATOM 664 N N . SER A 1 84 ? -14.353 3.574 11.551 1.00 78.12 84 SER A N 1
ATOM 665 C CA . SER A 1 84 ? -15.684 3.001 11.759 1.00 78.12 84 SER A CA 1
ATOM 666 C C . SER A 1 84 ? -15.839 2.410 13.159 1.00 78.12 84 SER A C 1
ATOM 668 O O . SER A 1 84 ? -16.859 2.643 13.806 1.00 78.12 84 SER A O 1
ATOM 670 N N . LEU A 1 85 ? -14.822 1.703 13.667 1.00 73.12 85 LEU A N 1
ATOM 671 C CA . LEU A 1 85 ? -14.831 1.168 15.033 1.00 73.12 85 LEU A CA 1
ATOM 672 C C . LEU A 1 85 ? -14.976 2.272 16.085 1.00 73.12 85 LEU A C 1
ATOM 674 O O . LEU A 1 85 ? -15.756 2.136 17.025 1.00 73.12 85 LEU A O 1
ATOM 678 N N . ILE A 1 86 ? -14.261 3.383 15.913 1.00 73.12 86 ILE A N 1
ATOM 679 C CA . ILE A 1 86 ? -14.306 4.503 16.857 1.00 73.12 86 ILE A CA 1
ATOM 680 C C . ILE A 1 86 ? -15.664 5.199 16.824 1.00 73.12 86 ILE A C 1
ATOM 682 O O . ILE A 1 86 ? -16.183 5.561 17.879 1.00 73.12 86 ILE A O 1
ATOM 686 N N . PHE A 1 87 ? -16.259 5.343 15.638 1.00 72.31 87 PHE A N 1
ATOM 687 C CA . PHE A 1 87 ? -17.589 5.930 15.503 1.00 72.31 87 PHE A CA 1
ATOM 688 C C . PHE A 1 87 ? -18.659 5.097 16.223 1.00 72.31 87 PHE A C 1
ATOM 690 O O . PHE A 1 87 ? -19.540 5.657 16.868 1.00 72.31 87 PHE A O 1
ATOM 697 N N . MET A 1 88 ? -18.553 3.763 16.182 1.00 73.81 88 MET A N 1
ATOM 698 C CA . MET A 1 88 ? -19.485 2.880 16.895 1.00 73.81 88 MET A CA 1
ATOM 699 C C . MET A 1 88 ? -19.263 2.863 18.412 1.00 73.81 88 MET A C 1
ATOM 701 O O . MET A 1 88 ? -20.214 2.658 19.160 1.00 73.81 88 MET A O 1
ATOM 705 N N . ALA A 1 89 ? -18.030 3.067 18.877 1.00 70.19 89 ALA A N 1
ATOM 706 C CA . ALA A 1 89 ? -17.681 2.886 20.284 1.00 70.19 89 ALA A CA 1
ATOM 707 C C . ALA A 1 89 ? -17.829 4.145 21.164 1.00 70.19 89 ALA A C 1
ATOM 709 O O . ALA A 1 89 ? -17.624 4.060 22.372 1.00 70.19 89 ALA A O 1
ATOM 710 N N . ASN A 1 90 ? -18.194 5.299 20.588 1.00 71.25 90 ASN A N 1
ATOM 711 C CA . ASN A 1 90 ? -18.502 6.554 21.298 1.00 71.25 90 ASN A CA 1
ATOM 712 C C . ASN A 1 90 ? -17.495 6.921 22.420 1.00 71.25 90 ASN A C 1
ATOM 714 O O . ASN A 1 90 ? -17.872 7.292 23.533 1.00 71.25 90 ASN A O 1
ATOM 718 N N . PHE A 1 91 ? -16.195 6.756 22.152 1.00 61.56 91 PHE A N 1
ATOM 719 C CA . PHE A 1 91 ? -15.152 6.876 23.174 1.00 61.56 91 PHE A CA 1
ATOM 720 C C . PHE A 1 91 ? -14.812 8.329 23.557 1.00 61.56 91 PHE A C 1
ATOM 722 O O . PHE A 1 91 ? -14.784 9.233 22.723 1.00 61.56 91 PHE A O 1
ATOM 729 N N . SER A 1 92 ? -14.475 8.533 24.838 1.00 63.78 92 SER A N 1
ATOM 730 C CA . SER A 1 92 ? -14.096 9.827 25.421 1.00 63.78 92 SER A CA 1
ATOM 731 C C . SER A 1 92 ? -12.669 10.284 25.041 1.00 63.78 92 SER A C 1
ATOM 733 O O . SER A 1 92 ? -11.861 9.529 24.495 1.00 63.78 92 SER A O 1
ATOM 735 N N . ARG A 1 93 ? -12.365 11.563 25.322 1.00 54.66 93 ARG A N 1
ATOM 736 C CA . ARG A 1 93 ? -11.252 12.403 24.808 1.00 54.66 93 ARG A CA 1
ATOM 737 C C . ARG A 1 93 ? -9.853 11.768 24.695 1.00 54.66 93 ARG A C 1
ATOM 739 O O . ARG A 1 93 ? -9.079 12.213 23.854 1.00 54.66 93 ARG A O 1
ATOM 746 N N . LEU A 1 94 ? -9.516 10.743 25.476 1.00 56.00 94 LEU A N 1
ATOM 747 C CA . LEU A 1 94 ? -8.193 10.101 25.455 1.00 56.00 94 LEU A CA 1
ATOM 748 C C . LEU A 1 94 ? -7.972 9.247 24.190 1.00 56.00 94 LEU A C 1
ATOM 750 O O . LEU A 1 94 ? -6.870 9.215 23.640 1.00 56.00 94 LEU A O 1
ATOM 754 N N . HIS A 1 95 ? -9.038 8.660 23.636 1.00 60.94 95 HIS A N 1
ATOM 755 C CA . HIS A 1 95 ? -8.976 7.992 22.333 1.00 60.94 95 HIS A CA 1
ATOM 756 C C . HIS A 1 95 ? -8.781 8.969 21.168 1.00 60.94 95 HIS A C 1
ATOM 758 O O . HIS A 1 95 ? -8.248 8.567 20.138 1.00 60.94 95 HIS A O 1
ATOM 764 N N . SER A 1 96 ? -9.124 10.252 21.332 1.00 61.72 96 SER A N 1
ATOM 765 C CA . SER A 1 96 ? -8.951 11.281 20.295 1.00 61.72 96 SER A CA 1
ATOM 766 C C . SER A 1 96 ? -7.478 11.514 19.937 1.00 61.72 96 SER A C 1
ATOM 768 O O . SER A 1 96 ? -7.143 11.659 18.765 1.00 61.72 96 SER A O 1
ATOM 770 N N . LEU A 1 97 ? -6.577 11.473 20.926 1.00 60.44 97 LEU A N 1
ATOM 771 C CA . LEU A 1 97 ? -5.145 11.724 20.722 1.00 60.44 97 LEU A CA 1
ATOM 772 C C . LEU A 1 97 ? -4.481 10.590 19.935 1.00 60.44 97 LEU A C 1
ATOM 774 O O . LEU A 1 97 ? -3.754 10.813 18.972 1.00 60.44 97 LEU A O 1
ATOM 778 N N . ILE A 1 98 ? -4.832 9.358 20.290 1.00 64.44 98 ILE A N 1
ATOM 779 C CA . ILE A 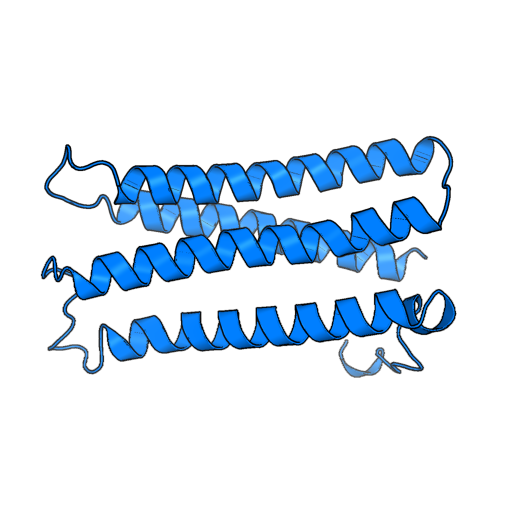1 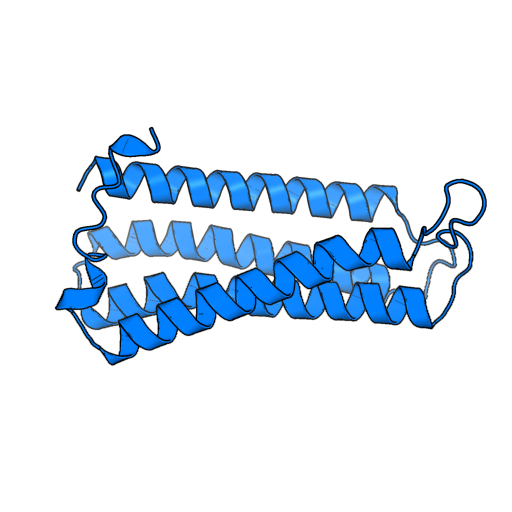98 ? -4.441 8.151 19.562 1.00 64.44 98 ILE A CA 1
ATOM 780 C C . ILE A 1 98 ? -4.958 8.190 18.124 1.00 64.44 98 ILE A C 1
ATOM 782 O O . ILE A 1 98 ? -4.231 7.857 17.190 1.00 64.44 98 ILE A O 1
ATOM 786 N N . ASN A 1 99 ? -6.214 8.603 17.954 1.00 65.44 99 ASN A N 1
ATOM 787 C CA . ASN A 1 99 ? -6.848 8.704 16.651 1.00 65.44 99 ASN A CA 1
ATOM 788 C C . ASN A 1 99 ? -6.191 9.797 15.795 1.00 65.44 99 ASN A C 1
ATOM 790 O O . ASN A 1 99 ? -6.045 9.627 14.592 1.00 65.44 99 ASN A O 1
ATOM 794 N N . GLY A 1 100 ? -5.736 10.890 16.415 1.00 66.25 100 GLY A N 1
ATOM 795 C CA . GLY A 1 100 ? -4.957 11.939 15.761 1.00 66.25 100 GLY A CA 1
ATOM 796 C C . GLY A 1 100 ? -3.616 11.430 15.233 1.00 66.25 100 GLY A C 1
ATOM 797 O O . GLY A 1 100 ? -3.289 11.675 14.076 1.00 66.25 100 GLY A O 1
ATOM 798 N N . VAL A 1 101 ? -2.877 10.656 16.036 1.00 68.31 101 VAL A N 1
ATOM 799 C CA . VAL A 1 101 ? -1.592 10.066 15.615 1.00 68.31 101 VAL A CA 1
ATOM 800 C C . VAL A 1 101 ? -1.789 9.044 14.490 1.00 68.31 101 VAL A C 1
ATOM 802 O O . VAL A 1 101 ? -1.070 9.083 13.493 1.00 68.31 101 VAL A O 1
ATOM 805 N N . PHE A 1 102 ? -2.801 8.175 14.597 1.00 66.31 102 PHE A N 1
ATOM 806 C CA . PHE A 1 102 ? -3.120 7.204 13.542 1.00 66.31 102 PHE A CA 1
ATOM 807 C C . PHE A 1 102 ? -3.564 7.878 12.238 1.00 66.31 102 PHE A C 1
ATOM 809 O O . PHE A 1 102 ? -3.130 7.477 11.158 1.00 66.31 102 PHE A O 1
ATOM 816 N N . LYS A 1 103 ? -4.384 8.932 12.329 1.00 68.88 103 LYS A N 1
ATOM 817 C CA . LYS A 1 103 ? -4.789 9.726 11.165 1.00 68.88 103 LYS A CA 1
ATOM 818 C C . LYS A 1 103 ? -3.604 10.453 10.533 1.00 68.88 103 LYS A C 1
ATOM 820 O O . LYS A 1 103 ? -3.513 10.473 9.313 1.00 68.88 103 LYS A O 1
ATOM 825 N N . GLY A 1 104 ? -2.681 10.989 11.333 1.00 73.31 104 GLY A N 1
ATOM 826 C CA . GLY A 1 104 ? -1.473 11.655 10.834 1.00 73.31 104 GLY A CA 1
ATOM 827 C C . GLY A 1 104 ? -0.573 10.724 10.017 1.00 73.31 104 GLY A C 1
ATOM 828 O O . GLY A 1 104 ? -0.148 11.089 8.925 1.00 73.31 104 GLY A O 1
ATOM 829 N N . LEU A 1 105 ? -0.349 9.499 10.502 1.00 71.50 105 LEU A N 1
ATOM 830 C CA . LEU A 1 105 ? 0.446 8.487 9.793 1.00 71.50 105 LEU A CA 1
ATOM 831 C C . LEU A 1 105 ? -0.208 8.040 8.478 1.00 71.50 105 LEU A C 1
ATOM 833 O O . LEU A 1 105 ? 0.476 7.865 7.475 1.00 71.50 105 LEU A O 1
ATOM 837 N N . SER A 1 106 ? -1.534 7.917 8.452 1.00 72.50 106 SER A N 1
ATOM 838 C CA . SER A 1 106 ? -2.239 7.524 7.231 1.00 72.50 106 SER A CA 1
ATOM 839 C C . SER A 1 106 ? -2.316 8.658 6.198 1.00 72.50 106 SER A C 1
ATOM 841 O O . SER A 1 106 ? -2.171 8.410 5.005 1.00 72.50 106 SER A O 1
ATOM 843 N N . ILE A 1 107 ? -2.440 9.917 6.639 1.00 79.06 107 ILE A N 1
ATOM 844 C CA . ILE A 1 107 ? -2.312 11.090 5.756 1.00 79.06 107 ILE A CA 1
ATOM 845 C C . ILE A 1 107 ? -0.916 11.136 5.129 1.00 79.06 107 ILE A C 1
ATOM 847 O O . ILE A 1 107 ? -0.789 11.441 3.946 1.00 79.06 107 ILE A O 1
ATOM 851 N N . PHE A 1 108 ? 0.124 10.809 5.899 1.00 82.19 108 PHE A N 1
ATOM 852 C CA . PHE A 1 108 ? 1.486 10.752 5.378 1.00 82.19 108 PHE A CA 1
ATOM 853 C C . PHE A 1 108 ? 1.632 9.714 4.254 1.00 82.19 108 PHE A C 1
ATOM 855 O O . PHE A 1 108 ? 2.184 10.054 3.211 1.00 82.19 108 PHE A O 1
ATOM 862 N N . SER A 1 109 ? 1.071 8.508 4.415 1.00 77.75 109 SER A N 1
ATOM 863 C CA . SER A 1 109 ? 1.054 7.476 3.359 1.00 77.75 109 SER A CA 1
ATOM 864 C C . SER A 1 109 ? 0.406 7.994 2.069 1.00 77.75 109 SER A C 1
ATOM 866 O O . SER A 1 109 ? 0.999 7.941 0.995 1.00 77.75 109 SER A O 1
ATOM 868 N N . ILE A 1 110 ? -0.755 8.651 2.189 1.00 78.94 110 ILE A N 1
ATOM 869 C CA . ILE A 1 110 ? -1.467 9.239 1.043 1.00 78.94 110 ILE A CA 1
ATOM 870 C C . ILE A 1 110 ? -0.624 10.314 0.343 1.00 78.94 110 ILE A C 1
ATOM 872 O O . ILE A 1 110 ? -0.615 10.389 -0.885 1.00 78.94 110 ILE A O 1
ATOM 876 N N . ILE A 1 111 ? 0.092 11.154 1.098 1.00 85.38 111 ILE A N 1
ATOM 877 C CA . ILE A 1 111 ? 0.975 12.181 0.526 1.00 85.38 111 ILE A CA 1
ATOM 878 C C . ILE A 1 111 ? 2.144 11.530 -0.226 1.00 85.38 111 ILE A C 1
ATOM 880 O O . ILE A 1 111 ? 2.490 11.977 -1.321 1.00 85.38 111 ILE A O 1
ATOM 884 N N . VAL A 1 112 ? 2.739 10.466 0.317 1.00 83.62 112 VAL A N 1
ATOM 885 C CA . VAL A 1 112 ? 3.815 9.719 -0.354 1.00 83.62 112 VAL A CA 1
ATOM 886 C C . VAL A 1 112 ? 3.306 9.067 -1.647 1.00 83.62 112 VAL A C 1
ATOM 888 O O . VAL A 1 112 ? 3.909 9.258 -2.702 1.00 83.62 112 VAL A O 1
ATOM 891 N N . ALA A 1 113 ? 2.141 8.421 -1.626 1.00 80.00 113 ALA A N 1
ATOM 892 C CA . ALA A 1 113 ? 1.535 7.853 -2.830 1.00 80.00 113 ALA A CA 1
ATOM 893 C C . ALA A 1 113 ? 1.165 8.930 -3.874 1.00 80.00 113 ALA A C 1
ATOM 895 O O . ALA A 1 113 ? 1.405 8.763 -5.073 1.00 80.00 113 ALA A O 1
ATOM 896 N N . ALA A 1 114 ? 0.642 10.082 -3.439 1.00 81.88 114 ALA A N 1
ATOM 897 C CA . ALA A 1 114 ? 0.320 11.203 -4.323 1.00 81.88 114 ALA A CA 1
ATOM 898 C C . ALA A 1 114 ? 1.575 11.834 -4.945 1.00 81.88 114 ALA A C 1
ATOM 900 O O . ALA A 1 114 ? 1.584 12.153 -6.135 1.00 81.88 114 ALA A O 1
ATOM 901 N N . THR A 1 115 ? 2.650 11.990 -4.169 1.00 84.31 115 THR A N 1
ATOM 902 C CA . THR A 1 115 ? 3.940 12.462 -4.694 1.00 84.31 115 THR A CA 1
ATOM 903 C C . THR A 1 115 ? 4.535 11.461 -5.679 1.00 84.31 115 THR A C 1
ATOM 905 O O . THR A 1 115 ? 4.987 11.878 -6.743 1.00 84.31 115 THR A O 1
ATOM 908 N N . ARG A 1 116 ? 4.440 10.151 -5.415 1.00 80.50 116 ARG A N 1
ATOM 909 C CA . ARG A 1 116 ? 4.833 9.092 -6.359 1.00 80.50 116 ARG A CA 1
ATOM 910 C C . ARG A 1 116 ? 4.072 9.209 -7.682 1.00 80.50 116 ARG A C 1
ATOM 912 O O . ARG A 1 116 ? 4.683 9.211 -8.750 1.00 80.50 116 ARG A O 1
ATOM 919 N N . LEU A 1 117 ? 2.755 9.404 -7.620 1.00 79.81 117 LEU A N 1
ATOM 920 C CA . LEU A 1 117 ? 1.920 9.619 -8.802 1.00 79.81 117 LEU A CA 1
ATOM 921 C C . LEU A 1 117 ? 2.310 10.897 -9.563 1.00 79.81 117 LEU A C 1
ATOM 923 O O . LEU A 1 117 ? 2.392 10.887 -10.792 1.00 79.81 117 LEU A O 1
ATOM 927 N N . ALA A 1 118 ? 2.592 11.984 -8.842 1.00 82.44 118 ALA A N 1
ATOM 928 C CA . ALA A 1 118 ? 3.045 13.239 -9.432 1.00 82.44 118 ALA A CA 1
ATOM 929 C C . ALA A 1 118 ? 4.401 13.083 -10.142 1.00 82.44 118 ALA A C 1
ATOM 931 O O . ALA A 1 118 ? 4.572 13.616 -11.236 1.00 82.44 118 ALA A O 1
ATOM 932 N N . PHE A 1 119 ? 5.332 12.306 -9.578 1.00 80.12 119 PHE A N 1
ATOM 933 C CA . PHE A 1 119 ? 6.607 11.977 -10.221 1.00 80.12 119 PHE A CA 1
ATOM 934 C C . PHE A 1 119 ? 6.419 11.187 -11.523 1.00 80.12 119 PHE A C 1
ATOM 936 O O . PHE A 1 119 ? 7.104 11.470 -12.503 1.00 80.12 119 PHE A O 1
ATOM 943 N N . ILE A 1 120 ? 5.465 10.250 -11.566 1.00 73.94 120 ILE A N 1
ATOM 944 C CA . ILE A 1 120 ? 5.150 9.466 -12.774 1.00 73.94 120 ILE A CA 1
ATOM 945 C C . ILE A 1 120 ? 4.476 10.337 -13.849 1.00 73.94 120 ILE A C 1
ATOM 947 O O . ILE A 1 120 ? 4.766 10.202 -15.038 1.00 73.94 120 ILE A O 1
ATOM 951 N N . LEU A 1 121 ? 3.573 11.238 -13.448 1.00 76.75 121 LEU A N 1
ATOM 952 C CA . LEU A 1 121 ? 2.817 12.103 -14.363 1.00 76.75 121 LEU A CA 1
ATOM 953 C C . LEU A 1 121 ? 3.609 13.320 -14.858 1.00 76.75 121 LEU A C 1
ATOM 955 O O . LEU A 1 121 ? 3.235 13.912 -15.876 1.00 76.75 121 LEU A O 1
ATOM 959 N N . SER A 1 122 ? 4.678 13.712 -14.162 1.00 78.06 122 SER A N 1
ATOM 960 C CA . SER A 1 122 ? 5.490 14.870 -14.530 1.00 78.06 122 SER A CA 1
ATOM 961 C C . SER A 1 122 ? 6.257 14.605 -15.830 1.00 78.06 122 SER A C 1
ATOM 963 O O . SER A 1 122 ? 7.374 14.098 -15.851 1.00 78.06 122 SER A O 1
ATOM 965 N N . ARG A 1 123 ? 5.640 14.984 -16.955 1.00 60.16 123 ARG A N 1
ATOM 966 C CA . ARG A 1 123 ? 6.162 14.839 -18.329 1.00 60.16 123 ARG A CA 1
ATOM 967 C C . ARG A 1 123 ? 7.424 15.657 -18.632 1.00 60.16 123 ARG A C 1
ATOM 969 O O . ARG A 1 123 ? 7.881 15.646 -19.772 1.00 60.16 123 ARG A O 1
ATOM 976 N N . HIS A 1 124 ? 7.955 16.416 -17.674 1.00 57.41 124 HIS A N 1
ATOM 977 C CA . HIS A 1 124 ? 8.985 17.416 -17.957 1.00 57.41 124 HIS A CA 1
ATOM 978 C C . HIS A 1 124 ? 10.410 16.852 -18.039 1.00 57.41 124 HIS A C 1
ATOM 980 O O . HIS A 1 124 ? 11.270 17.487 -18.641 1.00 57.41 124 HIS A O 1
ATOM 986 N N . SER A 1 125 ? 10.647 15.636 -17.536 1.00 54.31 125 SER A N 1
ATOM 987 C CA . SER A 1 125 ? 11.924 14.937 -17.702 1.00 54.31 125 SER A CA 1
ATOM 988 C C . SER A 1 125 ? 11.717 13.620 -18.456 1.00 54.31 125 SER A C 1
ATOM 990 O O . SER A 1 125 ? 10.998 12.752 -17.969 1.00 54.31 125 SER A O 1
ATOM 992 N N . PRO A 1 126 ? 12.375 13.397 -19.611 1.00 60.25 126 PRO A N 1
ATOM 993 C CA . PRO A 1 126 ? 12.281 12.142 -20.368 1.00 60.25 126 PRO A CA 1
ATOM 994 C C . PRO A 1 126 ? 12.943 10.943 -19.661 1.00 60.25 126 PRO A C 1
ATOM 996 O O . PRO A 1 126 ? 13.013 9.851 -20.221 1.00 60.25 126 PRO A O 1
ATOM 999 N N . ARG A 1 127 ? 13.454 11.135 -18.441 1.00 64.50 127 ARG A N 1
ATOM 1000 C CA . ARG A 1 127 ? 14.023 10.094 -17.590 1.00 64.50 127 ARG A CA 1
ATOM 1001 C C . ARG A 1 127 ? 13.222 10.044 -16.298 1.00 64.50 127 ARG A C 1
ATOM 1003 O O . ARG A 1 127 ? 13.219 11.008 -15.540 1.00 64.50 127 ARG A O 1
ATOM 1010 N N . ILE A 1 128 ? 12.554 8.918 -16.077 1.00 66.88 128 ILE A N 1
ATOM 1011 C CA . ILE A 1 128 ? 11.921 8.594 -14.800 1.00 66.88 128 ILE A CA 1
ATOM 1012 C C . ILE A 1 128 ? 13.048 8.452 -13.772 1.00 66.88 128 ILE A C 1
ATOM 1014 O O . ILE A 1 128 ? 13.953 7.636 -13.962 1.00 66.88 128 ILE A O 1
ATOM 1018 N N . ASP A 1 129 ? 13.015 9.261 -12.712 1.00 74.00 129 ASP A N 1
ATOM 1019 C CA . ASP A 1 129 ? 13.976 9.164 -11.613 1.00 74.00 129 ASP A CA 1
ATOM 1020 C C . ASP A 1 129 ? 13.633 7.953 -10.739 1.00 74.00 129 ASP A C 1
ATOM 1022 O O . ASP A 1 129 ? 12.897 8.023 -9.753 1.00 74.00 129 ASP A O 1
ATOM 1026 N N . TYR A 1 130 ? 14.140 6.800 -11.167 1.00 74.06 130 TYR A N 1
ATOM 1027 C CA . TYR A 1 130 ? 13.911 5.524 -10.505 1.00 74.06 130 TYR A CA 1
ATOM 1028 C C . TYR A 1 130 ? 14.439 5.517 -9.065 1.00 74.06 130 TYR A C 1
ATOM 1030 O O . TYR A 1 130 ? 13.859 4.866 -8.201 1.00 74.06 130 TYR A O 1
ATOM 1038 N N . VAL A 1 131 ? 15.503 6.278 -8.783 1.00 80.81 131 VAL A N 1
ATOM 1039 C CA . VAL A 1 131 ? 16.072 6.385 -7.434 1.00 80.81 131 VAL A CA 1
ATOM 1040 C C . VAL A 1 131 ? 15.079 7.079 -6.507 1.00 80.81 131 VAL A C 1
ATOM 1042 O O . VAL A 1 131 ? 14.810 6.575 -5.417 1.00 80.81 131 VAL A O 1
ATOM 1045 N N . GLY A 1 132 ? 14.479 8.182 -6.963 1.00 81.12 132 GLY A N 1
ATOM 1046 C CA . GLY A 1 132 ? 13.427 8.879 -6.221 1.00 81.12 132 GLY A CA 1
ATOM 1047 C C . GLY A 1 132 ? 12.201 7.998 -5.965 1.00 81.12 132 GLY A C 1
ATOM 1048 O O . GLY A 1 132 ? 11.678 7.974 -4.852 1.00 81.12 132 GLY A O 1
ATOM 1049 N N . LEU A 1 133 ? 11.780 7.217 -6.964 1.00 80.31 133 LEU A N 1
ATOM 1050 C CA . LEU A 1 133 ? 10.619 6.330 -6.847 1.00 80.31 133 LEU A CA 1
ATOM 1051 C C . LEU A 1 133 ? 10.862 5.183 -5.855 1.00 80.31 133 LEU A C 1
ATOM 1053 O O . LEU A 1 133 ? 10.029 4.940 -4.983 1.00 80.31 133 LEU A O 1
ATOM 1057 N N . VAL A 1 134 ? 12.020 4.520 -5.933 1.00 82.06 134 VAL A N 1
ATOM 1058 C CA . VAL A 1 134 ? 12.403 3.458 -4.987 1.00 82.06 134 VAL A CA 1
ATOM 1059 C C . VAL A 1 134 ? 12.564 4.012 -3.573 1.00 82.06 134 VAL A C 1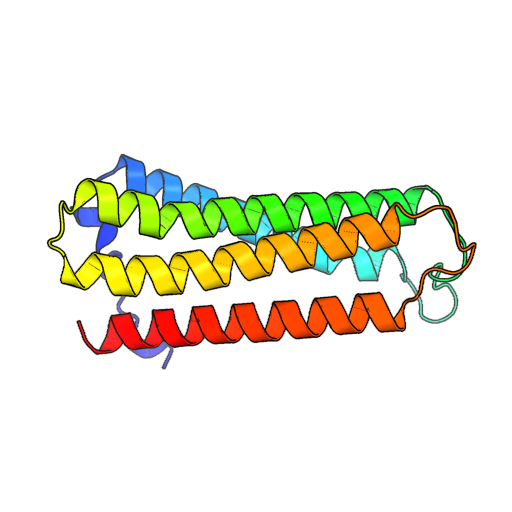
ATOM 1061 O O . VAL A 1 134 ? 12.157 3.361 -2.613 1.00 82.06 134 VAL A O 1
ATOM 1064 N N . PHE A 1 135 ? 13.118 5.217 -3.424 1.00 85.25 135 PHE A N 1
ATOM 1065 C CA . PHE A 1 135 ? 13.227 5.872 -2.124 1.00 85.25 135 PHE A CA 1
ATOM 1066 C C . PHE A 1 135 ? 11.850 6.135 -1.501 1.00 85.25 135 PHE A C 1
ATOM 1068 O O . PHE A 1 135 ? 11.634 5.774 -0.345 1.00 85.25 135 PHE A O 1
ATOM 1075 N N . LEU A 1 136 ? 10.906 6.702 -2.263 1.00 83.31 136 LEU A N 1
ATOM 1076 C CA . LEU A 1 136 ? 9.539 6.941 -1.785 1.00 83.31 136 LEU A CA 1
ATOM 1077 C C . LEU A 1 136 ? 8.846 5.634 -1.377 1.00 83.31 136 LEU A C 1
ATOM 1079 O O . LEU A 1 136 ? 8.241 5.583 -0.310 1.00 83.31 136 LEU A O 1
ATOM 1083 N N . LEU A 1 137 ? 9.017 4.567 -2.163 1.00 82.12 137 LEU A N 1
ATOM 1084 C CA . LEU A 1 137 ? 8.480 3.240 -1.852 1.00 82.12 137 LEU A CA 1
ATOM 1085 C C . LEU A 1 137 ? 9.064 2.659 -0.548 1.00 82.12 137 LEU A C 1
ATOM 1087 O O . LEU A 1 137 ? 8.353 2.045 0.244 1.00 82.12 137 LEU A O 1
ATOM 1091 N N . GLN A 1 138 ? 10.361 2.859 -0.292 1.00 84.44 138 GLN A N 1
ATOM 1092 C CA . GLN A 1 138 ? 10.996 2.422 0.958 1.00 84.44 138 GLN A CA 1
ATOM 1093 C C . GLN A 1 138 ? 10.485 3.209 2.169 1.00 84.44 138 GLN A C 1
ATOM 1095 O O . GLN A 1 138 ? 10.231 2.625 3.224 1.00 84.44 138 GLN A O 1
ATOM 1100 N N . VAL A 1 139 ? 10.314 4.527 2.023 1.00 85.38 139 VAL A N 1
ATOM 1101 C CA . VAL A 1 139 ? 9.745 5.384 3.074 1.00 85.38 139 VAL A CA 1
ATOM 1102 C C . VAL A 1 139 ? 8.323 4.938 3.413 1.00 85.38 139 VAL A C 1
ATOM 1104 O O . VAL A 1 139 ? 7.995 4.771 4.586 1.00 85.38 139 VAL A O 1
ATOM 1107 N N . GLU A 1 140 ? 7.501 4.686 2.401 1.00 81.12 140 GLU A N 1
ATOM 1108 C CA . GLU A 1 140 ? 6.143 4.162 2.545 1.00 81.12 140 GLU A CA 1
ATOM 1109 C C . GLU A 1 140 ? 6.119 2.811 3.268 1.00 81.12 140 GLU A C 1
ATOM 1111 O O . GLU A 1 140 ? 5.436 2.663 4.284 1.00 81.12 140 GLU A O 1
ATOM 1116 N N . GLY A 1 141 ? 6.949 1.858 2.833 1.00 80.88 141 GLY A N 1
ATOM 1117 C CA . GLY A 1 141 ? 7.084 0.559 3.491 1.00 80.88 141 GLY A CA 1
ATOM 1118 C C . GLY A 1 141 ? 7.494 0.676 4.965 1.00 80.88 141 GLY A C 1
ATOM 1119 O O . GLY A 1 141 ? 6.926 0.002 5.827 1.00 80.88 141 GLY A O 1
ATOM 1120 N N . ALA A 1 142 ? 8.429 1.573 5.290 1.00 85.19 142 ALA A N 1
ATOM 1121 C CA . ALA A 1 142 ? 8.851 1.822 6.667 1.00 85.19 142 ALA A CA 1
ATOM 1122 C C . ALA A 1 142 ? 7.715 2.396 7.535 1.00 85.19 142 ALA A C 1
ATOM 1124 O O . ALA A 1 142 ? 7.538 1.979 8.688 1.00 85.19 142 ALA A O 1
ATOM 1125 N N . VAL A 1 143 ? 6.912 3.318 6.990 1.00 81.88 143 VAL A N 1
ATOM 1126 C CA . VAL A 1 143 ? 5.736 3.861 7.687 1.00 81.88 143 VAL A CA 1
ATOM 1127 C C . VAL A 1 143 ? 4.667 2.789 7.878 1.00 81.88 143 VAL A C 1
ATOM 1129 O O . VAL A 1 143 ? 4.154 2.646 8.990 1.00 81.88 143 VAL A O 1
ATOM 1132 N N . ALA A 1 144 ? 4.389 1.979 6.856 1.00 80.50 144 ALA A N 1
ATOM 1133 C CA . ALA A 1 144 ? 3.425 0.887 6.937 1.00 80.50 144 ALA A CA 1
ATOM 1134 C C . ALA A 1 144 ? 3.813 -0.143 8.015 1.00 80.50 144 ALA A C 1
ATOM 1136 O O . ALA A 1 144 ? 2.986 -0.508 8.856 1.00 80.50 144 ALA A O 1
ATOM 1137 N N . ILE A 1 145 ? 5.087 -0.554 8.068 1.00 79.12 145 ILE A N 1
ATOM 1138 C CA . ILE A 1 145 ? 5.606 -1.461 9.109 1.00 79.12 145 ILE A CA 1
ATOM 1139 C C . ILE A 1 145 ? 5.485 -0.829 10.499 1.00 79.12 145 ILE A C 1
ATOM 1141 O O . ILE A 1 145 ? 5.098 -1.503 11.460 1.00 79.12 145 ILE A O 1
ATOM 1145 N N . SER A 1 146 ? 5.770 0.468 10.621 1.00 81.81 146 SER A N 1
ATOM 1146 C CA . SER A 1 146 ? 5.626 1.198 11.884 1.00 81.81 146 SER A CA 1
ATOM 1147 C C . SER A 1 146 ? 4.165 1.223 12.351 1.00 81.81 146 SER A C 1
ATOM 1149 O O . SER A 1 146 ? 3.885 0.921 13.512 1.00 81.81 146 SER A O 1
ATOM 1151 N N . MET A 1 147 ? 3.215 1.490 11.446 1.00 77.38 147 MET A N 1
ATOM 1152 C CA . MET A 1 147 ? 1.777 1.444 11.741 1.00 77.38 147 MET A CA 1
ATOM 1153 C C . MET A 1 147 ? 1.318 0.040 12.149 1.00 77.38 147 MET A C 1
ATOM 1155 O O . MET A 1 147 ? 0.599 -0.106 13.142 1.00 77.38 147 MET A O 1
ATOM 1159 N N . ALA A 1 148 ? 1.762 -0.995 11.432 1.00 77.00 148 ALA A N 1
ATOM 1160 C CA . ALA A 1 148 ? 1.458 -2.386 11.759 1.00 77.00 148 ALA A CA 1
ATOM 1161 C C . ALA A 1 148 ? 1.994 -2.769 13.149 1.00 77.00 148 ALA A C 1
ATOM 1163 O O . ALA A 1 148 ? 1.278 -3.376 13.947 1.00 77.00 148 ALA A O 1
ATOM 1164 N N . SER A 1 149 ? 3.216 -2.340 13.474 1.00 78.12 149 SER A N 1
ATOM 1165 C CA . SER A 1 149 ? 3.854 -2.587 14.771 1.00 78.12 149 SER A CA 1
ATOM 1166 C C . SER A 1 149 ? 3.081 -1.918 15.910 1.00 78.12 149 SER A C 1
ATOM 1168 O O . SER A 1 149 ? 2.727 -2.578 16.887 1.00 78.12 149 SER A O 1
ATOM 1170 N N . ILE A 1 150 ? 2.733 -0.634 15.764 1.00 76.50 150 ILE A N 1
ATOM 1171 C CA . ILE A 1 150 ? 1.929 0.106 16.753 1.00 76.50 150 ILE A CA 1
ATOM 1172 C C . ILE A 1 150 ? 0.553 -0.552 16.947 1.00 76.50 150 ILE A C 1
ATOM 1174 O O . ILE A 1 150 ? 0.072 -0.661 18.077 1.00 76.50 150 ILE A O 1
ATOM 1178 N N . SER A 1 151 ? -0.079 -1.007 15.861 1.00 69.31 151 SER A N 1
ATOM 1179 C CA . SER A 1 151 ? -1.358 -1.722 15.918 1.00 69.31 151 SER A CA 1
ATOM 1180 C C . SER A 1 151 ? -1.234 -3.048 16.681 1.00 69.31 151 SER A C 1
ATOM 1182 O O . SER A 1 151 ? -2.046 -3.329 17.560 1.00 69.31 151 SER A O 1
ATOM 1184 N N . SER A 1 152 ? -0.168 -3.820 16.435 1.00 68.56 152 SER A N 1
ATOM 1185 C CA . SER A 1 152 ? 0.099 -5.076 17.148 1.00 68.56 152 SER A CA 1
ATOM 1186 C C . SER A 1 152 ? 0.326 -4.868 18.647 1.00 68.56 152 SER A C 1
ATOM 1188 O O . SER A 1 152 ? -0.172 -5.658 19.447 1.00 68.56 152 SER A O 1
ATOM 1190 N N . TYR A 1 153 ? 1.035 -3.809 19.053 1.00 70.00 153 TYR A N 1
ATOM 1191 C CA . TYR A 1 153 ? 1.242 -3.500 20.475 1.00 70.00 153 TYR A CA 1
ATOM 1192 C C . TYR A 1 153 ? -0.068 -3.199 21.212 1.00 70.00 153 TYR A C 1
ATOM 1194 O O . TYR A 1 153 ? -0.217 -3.564 22.377 1.00 70.00 153 TYR A O 1
ATOM 1202 N N . ARG A 1 154 ? -1.048 -2.584 20.541 1.00 62.28 154 ARG A N 1
ATOM 1203 C CA . ARG A 1 154 ? -2.362 -2.299 21.143 1.00 62.28 154 ARG A CA 1
ATOM 1204 C C . ARG A 1 154 ? -3.168 -3.549 21.452 1.00 62.28 154 ARG A C 1
ATOM 1206 O O . ARG A 1 154 ? -3.911 -3.534 22.422 1.00 62.28 154 ARG A O 1
ATOM 1213 N N . VAL A 1 155 ? -3.023 -4.601 20.650 1.00 59.19 155 VAL A N 1
ATOM 1214 C CA . VAL A 1 155 ? -3.740 -5.870 20.854 1.00 59.19 155 VAL A CA 1
ATOM 1215 C C . VAL A 1 155 ? -3.205 -6.635 22.070 1.00 59.19 155 VAL A C 1
ATOM 1217 O O . VAL A 1 155 ? -3.917 -7.461 22.614 1.00 59.19 155 VAL A O 1
ATOM 1220 N N . ILE A 1 156 ? -1.967 -6.369 22.503 1.00 53.94 156 ILE A N 1
ATOM 1221 C CA . ILE A 1 156 ? -1.338 -7.062 23.642 1.00 53.94 156 ILE A CA 1
ATOM 1222 C C . ILE A 1 156 ? -1.649 -6.366 24.978 1.00 53.94 156 ILE A C 1
ATOM 1224 O O . ILE A 1 156 ? -1.641 -7.009 26.023 1.00 53.94 156 ILE A O 1
ATOM 1228 N N . ILE A 1 157 ? -1.882 -5.049 24.959 1.00 46.44 157 ILE A N 1
ATOM 1229 C CA . ILE A 1 157 ? -2.106 -4.235 26.169 1.00 46.44 157 ILE A CA 1
ATOM 1230 C C . ILE A 1 157 ? -3.599 -4.182 26.568 1.00 46.44 157 ILE A C 1
ATOM 1232 O O . ILE A 1 157 ? -3.911 -3.815 27.700 1.00 46.44 157 ILE A O 1
ATOM 1236 N N . LEU A 1 158 ? -4.509 -4.549 25.659 1.00 43.84 158 LEU A N 1
ATOM 1237 C CA . LEU A 1 158 ? -5.960 -4.673 25.877 1.00 43.84 158 LEU A CA 1
ATOM 1238 C C . LEU A 1 158 ? -6.359 -6.138 26.069 1.00 43.84 158 LEU A C 1
ATOM 1240 O O . LEU A 1 158 ? -7.243 -6.380 26.918 1.00 43.84 158 LEU A O 1
#

Radius of gyration: 18.99 Å; Cα contacts (8 Å, |Δi|>4): 57; chains: 1; bounding box: 40×38×49 Å